Protein AF-A0A4U2DSY3-F1 (afdb_monomer_lite)

Foldseek 3Di:
DVPDQDQDDPVVVSGHLVSVVVVVAQEDEEEPVVCVVCPVVQVVCVVSNYHYHYAHCQVVDLVRNLVRLQSVCVVVVNNVVSNVVSVVSSVVLVVQQVVLVVCVVPDDAAADWDADQPVHPVDGHDTDDCGDVNVVCVSNRHD

Structure (mmCIF, N/CA/C/O backbone):
data_AF-A0A4U2DSY3-F1
#
_entry.id   AF-A0A4U2DSY3-F1
#
loop_
_atom_site.group_PDB
_atom_site.id
_atom_site.type_symbol
_atom_site.label_atom_id
_atom_site.label_alt_id
_atom_site.label_comp_id
_atom_site.label_asym_id
_atom_site.label_entity_id
_atom_site.label_seq_id
_atom_site.pdbx_PDB_ins_code
_atom_site.Cartn_x
_atom_site.Cartn_y
_atom_site.Cartn_z
_atom_site.occupancy
_atom_site.B_iso_or_equiv
_atom_site.auth_seq_id
_atom_site.auth_comp_id
_atom_site.auth_asym_id
_atom_site.auth_atom_id
_atom_site.pdbx_PDB_model_num
ATOM 1 N N . LEU A 1 1 ? 1.970 -12.068 19.324 1.00 62.69 1 LEU A N 1
ATOM 2 C CA . LEU A 1 1 ? 1.021 -12.335 18.218 1.00 62.69 1 LEU A CA 1
ATOM 3 C C . LEU A 1 1 ? -0.132 -13.211 18.692 1.00 62.69 1 LEU A C 1
ATOM 5 O O . LEU A 1 1 ? -1.262 -12.834 18.446 1.00 62.69 1 LEU A O 1
ATOM 9 N N . GLU A 1 2 ? 0.125 -14.289 19.440 1.00 80.94 2 GLU A N 1
ATOM 10 C CA . GLU A 1 2 ? -0.915 -15.200 19.971 1.00 80.94 2 GLU A CA 1
ATOM 11 C C . GLU A 1 2 ? -1.968 -14.543 20.886 1.00 80.94 2 GLU A C 1
ATOM 13 O O . GLU A 1 2 ? -3.029 -15.109 21.114 1.00 80.94 2 GLU A O 1
ATOM 18 N N . THR A 1 3 ? -1.696 -13.341 21.398 1.00 85.81 3 THR A N 1
ATOM 19 C CA . THR A 1 3 ? -2.610 -12.572 22.255 1.00 85.81 3 THR A CA 1
ATOM 20 C C . THR A 1 3 ? -3.488 -11.575 21.493 1.00 85.81 3 THR A C 1
ATOM 22 O O . THR A 1 3 ? -4.321 -10.914 22.108 1.00 85.81 3 THR A O 1
ATOM 25 N N . ILE A 1 4 ? -3.296 -11.422 20.178 1.00 91.06 4 ILE A N 1
ATOM 26 C CA . ILE A 1 4 ? -4.099 -10.517 19.349 1.00 91.06 4 ILE A CA 1
ATOM 27 C C . ILE A 1 4 ? -5.351 -11.266 18.898 1.00 91.06 4 ILE A C 1
ATOM 29 O O . ILE A 1 4 ? -5.264 -12.360 18.345 1.00 91.06 4 ILE A O 1
ATOM 33 N N . ILE A 1 5 ? -6.519 -10.670 19.130 1.00 92.06 5 ILE A N 1
ATOM 34 C CA . ILE A 1 5 ? -7.797 -11.244 18.708 1.00 92.06 5 ILE A CA 1
ATOM 35 C C . ILE A 1 5 ? -7.888 -11.189 17.179 1.00 92.06 5 ILE A C 1
ATOM 37 O O . ILE A 1 5 ? -7.887 -10.114 16.585 1.00 92.06 5 ILE A O 1
ATOM 41 N N . ASP A 1 6 ? -8.004 -12.358 16.552 1.00 93.31 6 ASP A N 1
ATOM 42 C CA . ASP A 1 6 ? -8.227 -12.485 15.111 1.00 93.31 6 ASP A CA 1
ATOM 43 C C . ASP A 1 6 ? -9.717 -12.310 14.775 1.00 93.31 6 ASP A C 1
ATOM 45 O O . ASP A 1 6 ? -10.544 -13.134 15.178 1.00 93.31 6 ASP A O 1
ATOM 49 N N . SER A 1 7 ? -10.062 -11.243 14.051 1.00 93.44 7 SER A N 1
ATOM 50 C CA . SER A 1 7 ? -11.424 -10.966 13.559 1.00 93.44 7 SER A CA 1
ATOM 51 C C . SER A 1 7 ? -11.685 -11.531 12.156 1.00 93.44 7 SER A C 1
ATOM 53 O O . SER A 1 7 ? -12.734 -11.275 11.576 1.00 93.44 7 SER A O 1
ATOM 55 N N . GLY A 1 8 ? -10.768 -12.328 11.607 1.00 94.75 8 GLY A N 1
ATOM 56 C CA . GLY A 1 8 ? -10.888 -12.928 10.285 1.00 94.75 8 GLY A CA 1
ATOM 57 C C . GLY A 1 8 ? -10.555 -11.959 9.150 1.00 94.75 8 GLY A C 1
ATOM 58 O O . GLY A 1 8 ? -9.929 -10.917 9.341 1.00 94.75 8 GLY A O 1
ATOM 59 N N . SER A 1 9 ? -10.948 -12.320 7.926 1.00 94.25 9 SER A N 1
ATOM 60 C CA . SER A 1 9 ? -10.600 -11.561 6.723 1.00 94.25 9 SER A CA 1
ATOM 61 C C . SER A 1 9 ? -11.764 -11.465 5.745 1.00 94.25 9 SER A C 1
ATOM 63 O O . SER A 1 9 ? -12.425 -12.456 5.428 1.00 94.25 9 SER A O 1
ATOM 65 N N . LEU A 1 10 ? -11.978 -10.255 5.217 1.00 94.00 10 LEU A N 1
ATOM 66 C CA . LEU A 1 10 ? -12.949 -9.996 4.150 1.00 94.00 10 LEU A CA 1
ATOM 67 C C . LEU A 1 10 ? -12.593 -10.763 2.872 1.00 94.00 10 LEU A C 1
ATOM 69 O O . LEU A 1 10 ? -13.480 -11.189 2.143 1.00 94.00 10 LEU A O 1
ATOM 73 N N . TYR A 1 11 ? -11.300 -10.988 2.624 1.00 90.38 11 TYR A N 1
ATOM 74 C CA . TYR A 1 11 ? -10.827 -11.692 1.433 1.00 90.38 11 TYR A CA 1
ATOM 75 C C . TYR A 1 11 ? -11.216 -13.176 1.435 1.00 90.38 11 TYR A C 1
ATOM 77 O O . TYR A 1 11 ? -11.547 -13.733 0.393 1.00 90.38 11 TYR A O 1
ATOM 85 N N . THR A 1 12 ? -11.184 -13.822 2.603 1.00 94.00 12 THR A N 1
ATOM 86 C CA . THR A 1 12 ? -11.537 -15.242 2.763 1.00 9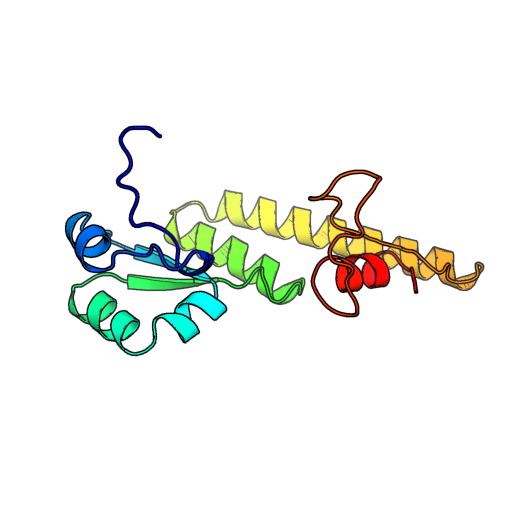4.00 12 THR A CA 1
ATOM 87 C C . THR A 1 12 ? -12.991 -15.451 3.180 1.00 94.00 12 THR A C 1
ATOM 89 O O . THR A 1 12 ? -13.395 -16.589 3.399 1.00 94.00 12 THR A O 1
ATOM 92 N N . GLY A 1 13 ? -13.775 -14.376 3.324 1.00 94.06 13 GLY A N 1
ATOM 93 C CA . GLY A 1 13 ? -15.159 -14.443 3.797 1.00 94.06 13 GLY A CA 1
ATOM 94 C C . GLY A 1 13 ? -15.301 -14.869 5.263 1.00 94.06 13 GLY A C 1
ATOM 95 O O . GLY A 1 13 ? -16.380 -15.280 5.673 1.00 94.06 13 GLY A O 1
ATOM 96 N N . THR A 1 14 ? -14.230 -14.788 6.056 1.00 95.81 14 THR A N 1
ATOM 97 C CA . THR A 1 14 ? -14.215 -15.208 7.470 1.00 95.81 14 THR A CA 1
ATOM 98 C C . THR A 1 14 ? -14.326 -14.036 8.442 1.00 95.81 14 THR A C 1
ATOM 100 O O . THR A 1 14 ? -14.167 -14.227 9.643 1.00 95.81 14 THR A O 1
ATOM 103 N N . PHE A 1 15 ? -14.539 -12.819 7.935 1.00 95.81 15 PHE A N 1
ATOM 104 C CA . PHE A 1 15 ? -14.577 -11.613 8.754 1.00 95.81 15 PHE A CA 1
ATOM 105 C C . PHE A 1 15 ? -15.773 -11.598 9.711 1.00 95.81 15 PHE A C 1
ATOM 107 O O . PHE A 1 15 ? -16.929 -11.604 9.285 1.00 95.81 15 PHE A O 1
ATOM 114 N N . ASP A 1 16 ? -15.468 -11.511 11.000 1.00 95.94 16 ASP A N 1
ATOM 115 C CA . ASP A 1 16 ? -16.411 -11.432 12.102 1.00 95.94 16 ASP A CA 1
ATOM 116 C C . ASP A 1 16 ? -16.428 -10.005 12.664 1.00 95.94 16 ASP A C 1
ATOM 118 O O . ASP A 1 16 ? -15.528 -9.561 13.387 1.00 95.94 16 ASP A O 1
ATOM 122 N N . PHE A 1 17 ? -17.477 -9.272 12.294 1.00 94.69 17 PHE A N 1
ATOM 123 C CA . PHE A 1 17 ? -17.651 -7.877 12.676 1.00 94.69 17 PHE A CA 1
ATOM 124 C C . PHE A 1 17 ? -17.954 -7.712 14.171 1.00 94.69 17 PHE A C 1
ATOM 126 O O . PHE A 1 17 ? -17.443 -6.789 14.799 1.00 94.69 17 PHE A O 1
ATOM 133 N N . GLU A 1 18 ? -18.737 -8.615 14.765 1.00 93.06 18 GLU A N 1
ATOM 134 C CA . GLU A 1 18 ? -19.060 -8.548 16.195 1.00 93.06 18 GLU A CA 1
ATOM 135 C C . GLU A 1 18 ? -17.808 -8.792 17.035 1.00 93.06 18 GLU A C 1
ATOM 137 O O . GLU A 1 18 ? -17.524 -8.051 17.980 1.00 93.06 18 GLU A O 1
ATOM 142 N N . LYS A 1 19 ? -16.993 -9.772 16.635 1.00 94.44 19 LYS A N 1
ATOM 143 C CA . LYS A 1 19 ? -15.708 -10.045 17.277 1.00 94.44 19 LYS A CA 1
ATOM 144 C C . LYS A 1 19 ? -14.745 -8.867 17.178 1.00 94.44 19 LYS A C 1
ATOM 146 O O . LYS A 1 19 ? -14.048 -8.598 18.155 1.00 94.44 19 LYS A O 1
ATOM 151 N N . LEU A 1 20 ? -14.725 -8.138 16.057 1.00 94.06 20 LEU A N 1
ATOM 152 C CA . LEU A 1 20 ? -13.958 -6.893 15.943 1.00 94.06 20 LEU A CA 1
ATOM 153 C C . LEU A 1 20 ? -14.422 -5.860 16.984 1.00 94.06 20 LEU A C 1
ATOM 155 O O . LEU A 1 20 ? -13.588 -5.304 17.701 1.00 94.06 20 LEU A O 1
ATOM 159 N N . LEU A 1 21 ? -15.734 -5.633 17.112 1.00 92.06 21 LEU A N 1
ATOM 160 C CA . LEU A 1 21 ? -16.296 -4.662 18.062 1.00 92.06 21 LEU A CA 1
ATOM 161 C C . LEU A 1 21 ? -15.949 -4.995 19.522 1.00 92.06 21 LEU A C 1
ATOM 163 O O . LEU A 1 21 ? -15.712 -4.086 20.320 1.00 92.06 21 LEU A O 1
ATOM 167 N N . LEU A 1 22 ? -15.837 -6.281 19.874 1.00 91.44 22 LEU A N 1
ATOM 168 C CA . LEU A 1 22 ? -15.410 -6.713 21.212 1.00 91.44 22 LEU A CA 1
ATOM 169 C C . LEU A 1 22 ? -13.979 -6.283 21.561 1.00 91.44 22 LEU A C 1
ATOM 171 O O . LEU A 1 22 ? -13.669 -6.126 22.743 1.00 91.44 22 LEU A O 1
ATOM 175 N N . THR A 1 23 ? -13.120 -6.071 20.560 1.00 92.44 23 THR A N 1
ATOM 176 C CA . THR A 1 23 ? -11.737 -5.617 20.782 1.00 92.44 23 THR A CA 1
ATOM 177 C C . THR A 1 23 ? -11.645 -4.127 21.119 1.00 92.44 23 THR A C 1
ATOM 179 O O . THR A 1 23 ? -10.617 -3.699 21.635 1.00 92.44 23 THR A O 1
ATOM 182 N N . LYS A 1 24 ? -12.725 -3.360 20.883 1.00 91.62 24 LYS A N 1
ATOM 183 C CA . LYS A 1 24 ? -12.840 -1.913 21.149 1.00 91.62 24 LYS A CA 1
ATOM 184 C C . LYS A 1 24 ? -11.634 -1.105 20.637 1.00 91.62 24 LYS A C 1
ATOM 186 O O . LYS A 1 24 ? -10.985 -0.425 21.431 1.00 91.62 24 LYS A O 1
ATOM 191 N N . PRO A 1 25 ? -11.298 -1.195 19.339 1.00 94.94 25 PRO A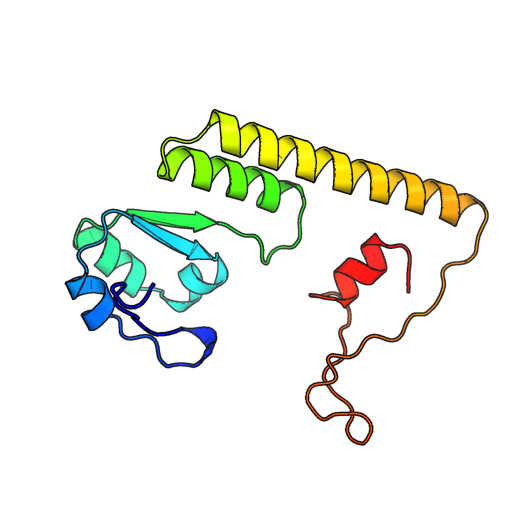 N 1
ATOM 192 C CA . PRO A 1 25 ? -10.159 -0.468 18.801 1.00 94.94 25 PRO A CA 1
ATOM 193 C C . PRO A 1 25 ? -10.460 1.034 18.736 1.00 94.94 25 PRO A C 1
ATOM 195 O O . PRO A 1 25 ? -11.577 1.429 18.420 1.00 94.94 25 PRO A O 1
ATOM 198 N N . ASP A 1 26 ? -9.454 1.881 18.942 1.00 96.62 26 ASP A N 1
ATOM 199 C CA . ASP A 1 26 ? -9.605 3.328 18.718 1.00 96.62 26 ASP A CA 1
ATOM 200 C C . ASP A 1 26 ? -9.658 3.676 17.219 1.00 96.62 26 ASP A C 1
ATOM 202 O O . ASP A 1 26 ? -10.283 4.660 16.808 1.00 96.62 26 ASP A O 1
ATOM 206 N N . VAL A 1 27 ? -8.980 2.872 16.389 1.00 97.75 27 VAL A N 1
ATOM 207 C CA . VAL A 1 27 ? -8.839 3.082 14.944 1.00 97.75 27 VAL A CA 1
ATOM 208 C C . VAL A 1 27 ? -8.949 1.756 14.190 1.00 97.75 27 VAL A C 1
ATOM 210 O O . VAL A 1 27 ? -8.254 0.792 14.506 1.00 97.75 27 VAL A O 1
ATOM 213 N N . ALA A 1 28 ? -9.766 1.734 13.138 1.00 96.75 28 ALA A N 1
ATOM 214 C CA . ALA A 1 28 ? -9.769 0.709 12.105 1.00 96.75 28 ALA A CA 1
ATOM 215 C C . ALA A 1 28 ? -8.982 1.219 10.886 1.00 96.75 28 ALA A C 1
ATOM 217 O O . ALA A 1 28 ? -9.469 2.054 10.124 1.00 96.75 28 ALA A O 1
ATOM 218 N N . LEU A 1 29 ? -7.754 0.724 10.711 1.00 97.62 29 LEU A N 1
ATOM 219 C CA . LEU A 1 29 ? -6.926 1.005 9.536 1.00 97.62 29 LEU A CA 1
ATOM 220 C C . LEU A 1 29 ? -7.229 -0.026 8.444 1.00 97.62 29 LEU A C 1
ATOM 222 O O . LEU A 1 29 ? -6.895 -1.201 8.602 1.00 97.62 29 LEU A O 1
ATOM 226 N N . ILE A 1 30 ? -7.848 0.402 7.346 1.00 97.12 30 ILE A N 1
ATOM 227 C CA . ILE A 1 30 ? -8.335 -0.498 6.292 1.00 97.12 30 ILE A CA 1
ATOM 228 C C . ILE A 1 30 ? -7.902 -0.049 4.895 1.00 97.12 30 ILE A C 1
ATOM 230 O O . ILE A 1 30 ? -7.620 1.124 4.649 1.00 97.12 30 ILE A O 1
ATOM 234 N N . ALA A 1 31 ? -7.844 -0.996 3.961 1.00 97.38 31 ALA A N 1
ATOM 235 C CA . ALA A 1 31 ? -7.596 -0.709 2.555 1.00 97.38 31 ALA A CA 1
ATOM 236 C C . ALA A 1 31 ? -8.834 -0.091 1.878 1.00 97.38 31 ALA A C 1
ATOM 238 O O . ALA A 1 31 ? -9.963 -0.387 2.267 1.00 97.38 31 ALA A O 1
ATOM 239 N N . ALA A 1 32 ? -8.643 0.694 0.814 1.00 97.00 32 ALA A N 1
ATOM 240 C CA . ALA A 1 32 ? -9.743 1.309 0.056 1.00 97.00 32 ALA A CA 1
ATOM 241 C C . ALA A 1 32 ? -10.826 0.304 -0.387 1.00 97.00 32 ALA A C 1
ATOM 243 O O . ALA A 1 32 ? -12.010 0.537 -0.172 1.00 97.00 32 ALA A O 1
ATOM 244 N N . TRP A 1 33 ? -10.432 -0.865 -0.899 1.00 95.56 33 TRP A N 1
ATOM 245 C CA . TRP A 1 33 ? -11.393 -1.906 -1.287 1.00 95.56 33 TRP A CA 1
ATOM 246 C C . TRP A 1 33 ? -12.142 -2.513 -0.089 1.00 95.56 33 TRP A C 1
ATOM 248 O O . TRP A 1 33 ? -13.267 -2.977 -0.237 1.00 95.56 33 TRP A O 1
ATOM 258 N N . GLN A 1 34 ? -11.534 -2.532 1.105 1.00 97.06 34 GLN A N 1
ATOM 259 C CA . GLN A 1 34 ? -12.205 -3.001 2.321 1.00 97.06 34 GLN A CA 1
ATOM 260 C C . GLN A 1 34 ? -13.232 -1.981 2.794 1.00 97.06 34 GLN A C 1
ATOM 262 O O . GLN A 1 34 ? -14.287 -2.381 3.267 1.00 97.06 34 GLN A O 1
ATOM 267 N N . TYR A 1 35 ? -12.937 -0.686 2.651 1.00 97.31 35 TYR A N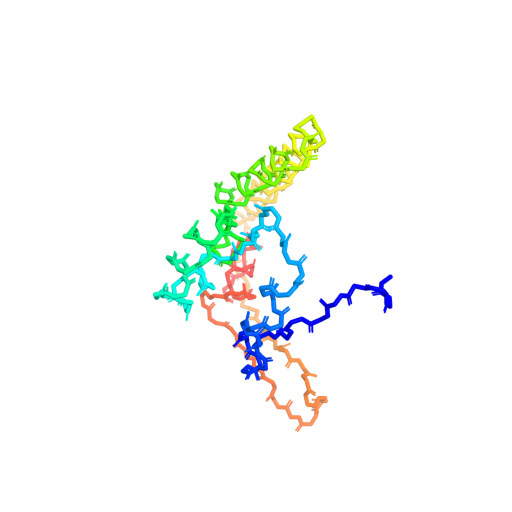 1
ATOM 268 C CA . TYR A 1 35 ? -13.896 0.378 2.933 1.00 97.31 35 TYR A CA 1
ATOM 269 C C . TYR A 1 35 ? -15.150 0.211 2.066 1.00 97.31 35 TYR A C 1
ATOM 271 O O . TYR A 1 35 ? -16.254 0.159 2.597 1.00 97.31 35 TYR A O 1
ATOM 279 N N . GLU A 1 36 ? -14.972 0.010 0.755 1.00 96.19 36 GLU A N 1
ATOM 280 C CA . GLU A 1 36 ? -16.079 -0.275 -0.169 1.00 96.19 36 GLU A CA 1
ATOM 281 C C . GLU A 1 36 ? -16.825 -1.570 0.192 1.00 96.19 36 GLU A C 1
ATOM 283 O O . GLU A 1 36 ? -18.050 -1.598 0.188 1.00 96.19 36 GLU A O 1
ATOM 288 N N . ALA A 1 37 ? -16.106 -2.643 0.538 1.00 96.06 37 ALA A N 1
ATOM 289 C CA . ALA A 1 37 ? -16.714 -3.935 0.866 1.00 96.06 37 ALA A CA 1
ATOM 290 C C . ALA A 1 37 ? -17.452 -3.960 2.218 1.00 96.06 37 ALA A C 1
ATOM 292 O O . ALA A 1 37 ? -18.312 -4.816 2.430 1.00 96.06 37 ALA A O 1
ATOM 293 N N . LEU A 1 38 ? -17.080 -3.086 3.156 1.00 95.81 38 LEU A N 1
ATOM 294 C CA . LEU A 1 38 ? -17.736 -2.969 4.459 1.00 95.81 38 LEU A CA 1
ATOM 295 C C . LEU A 1 38 ? -19.032 -2.160 4.385 1.00 95.81 38 LEU A C 1
ATOM 297 O O . LEU A 1 38 ? -19.932 -2.436 5.179 1.00 95.81 38 LEU A O 1
ATOM 301 N N . ASP A 1 39 ? -19.127 -1.218 3.444 1.00 95.00 39 ASP A N 1
ATOM 302 C CA . ASP A 1 39 ? -20.332 -0.435 3.155 1.00 95.00 39 ASP A CA 1
ATOM 303 C C . ASP A 1 39 ? -20.952 0.166 4.438 1.00 95.00 39 ASP A C 1
ATOM 305 O O . ASP A 1 39 ? -20.250 0.829 5.208 1.00 95.00 39 ASP A O 1
ATOM 309 N N . GLU A 1 40 ? -22.221 -0.122 4.749 1.00 95.62 40 GLU A N 1
ATOM 310 C CA . GLU A 1 40 ? -22.927 0.366 5.946 1.00 95.62 40 GLU A CA 1
ATOM 311 C C . GLU A 1 40 ? -22.206 0.044 7.273 1.00 95.62 40 GLU A C 1
ATOM 313 O O . GLU A 1 40 ? -22.365 0.755 8.270 1.00 95.62 40 GLU A O 1
ATOM 318 N N . LYS A 1 41 ? -21.363 -1.001 7.319 1.00 95.75 41 LYS A N 1
ATOM 319 C CA . LYS A 1 41 ? -20.602 -1.354 8.532 1.00 95.75 41 LYS A CA 1
ATOM 320 C C . LYS A 1 41 ? -19.569 -0.296 8.905 1.00 95.75 41 LYS A C 1
ATOM 322 O O . LYS A 1 41 ? -19.223 -0.201 10.081 1.00 95.75 41 LYS A O 1
ATOM 327 N N . VAL A 1 42 ? -19.090 0.500 7.947 1.00 97.44 42 VAL A N 1
ATOM 328 C CA . VAL A 1 42 ? -18.213 1.648 8.225 1.00 97.44 42 VAL A CA 1
ATOM 329 C C . VAL A 1 42 ? -18.927 2.637 9.145 1.00 97.44 42 VAL A C 1
ATOM 331 O O . VAL A 1 42 ? -18.369 3.029 10.168 1.00 97.44 42 VAL A O 1
ATOM 334 N N . GLU A 1 43 ? -20.185 2.969 8.849 1.00 96.44 43 GLU A N 1
ATOM 335 C CA . GLU A 1 43 ? -20.969 3.898 9.667 1.00 96.44 43 GLU A CA 1
ATOM 336 C C . GLU A 1 43 ? -21.194 3.340 11.084 1.00 96.44 43 GLU A C 1
ATOM 338 O O . GLU A 1 43 ? -21.166 4.080 12.069 1.00 96.44 43 GLU A O 1
ATOM 343 N N . ILE A 1 44 ? -21.371 2.021 11.215 1.00 96.00 44 ILE A N 1
ATOM 344 C CA . ILE A 1 44 ? -21.504 1.363 12.523 1.00 96.00 44 ILE A CA 1
ATOM 345 C C . ILE A 1 44 ? -20.204 1.470 13.335 1.00 96.00 44 ILE A C 1
ATOM 347 O O . ILE A 1 44 ? -20.269 1.734 14.540 1.00 96.00 44 ILE A O 1
ATOM 351 N N . LEU A 1 45 ? -19.034 1.297 12.704 1.00 96.56 45 LEU A N 1
ATOM 352 C CA . LEU A 1 45 ? -17.734 1.490 13.363 1.00 96.56 45 LEU A CA 1
ATOM 353 C C . LEU A 1 45 ? -17.616 2.920 13.900 1.00 96.56 45 LEU A C 1
ATOM 355 O O . LEU A 1 45 ? -17.356 3.114 15.089 1.00 96.56 45 LEU A O 1
ATOM 359 N N . GLU A 1 46 ? -17.895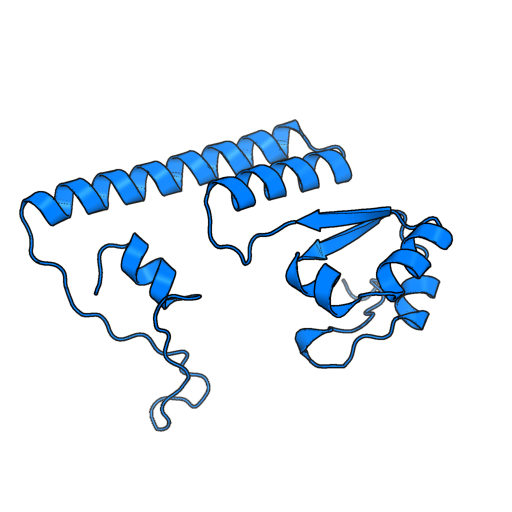 3.909 13.053 1.00 96.50 46 GLU A N 1
ATOM 360 C CA . GLU A 1 46 ? -17.793 5.326 13.408 1.00 96.50 46 GLU A CA 1
ATOM 361 C C . GLU A 1 46 ? -18.769 5.718 14.526 1.00 96.50 46 GLU A C 1
ATOM 363 O O . GLU A 1 46 ? -18.370 6.359 15.501 1.00 96.50 46 GLU A O 1
ATOM 368 N N . LYS A 1 47 ? -20.029 5.262 14.462 1.00 95.81 47 LYS A N 1
ATOM 369 C CA . LYS A 1 47 ? -21.032 5.474 15.526 1.00 95.81 47 LYS A CA 1
ATOM 370 C C . LYS A 1 47 ? -20.664 4.795 16.844 1.00 95.81 47 LYS A C 1
ATOM 372 O O . LYS A 1 47 ? -21.096 5.249 17.901 1.00 95.81 47 LYS A O 1
ATOM 377 N N . SER A 1 48 ? -19.859 3.736 16.792 1.00 93.88 48 SER A N 1
ATOM 378 C CA . SER A 1 48 ? -19.336 3.038 17.972 1.00 93.88 48 SER A CA 1
ATOM 379 C C . SER A 1 48 ? -18.082 3.707 18.552 1.00 93.88 48 SER A C 1
ATOM 381 O O . SER A 1 48 ? -17.504 3.196 19.509 1.00 93.88 48 SER A O 1
ATOM 383 N N . GLY A 1 49 ? -17.659 4.847 17.993 1.00 95.25 49 GLY A N 1
ATOM 384 C CA . GLY A 1 49 ? -16.486 5.600 18.434 1.00 95.25 49 GLY A CA 1
ATOM 385 C C . GLY A 1 49 ? -15.167 5.134 17.815 1.00 95.25 49 GLY A C 1
ATOM 386 O O . GLY A 1 49 ? -14.118 5.659 18.182 1.00 95.25 49 GLY A O 1
ATOM 387 N N . ILE A 1 50 ? -15.202 4.185 16.874 1.00 97.62 50 ILE A N 1
ATOM 388 C CA . ILE A 1 50 ? -14.018 3.661 16.187 1.00 97.62 50 ILE A CA 1
ATOM 389 C C . ILE A 1 50 ? -13.741 4.540 14.970 1.00 97.62 50 ILE A C 1
ATOM 391 O O . ILE A 1 50 ? -14.564 4.632 14.060 1.00 97.62 50 ILE A O 1
ATOM 395 N N . LYS A 1 51 ? -12.567 5.170 14.905 1.00 97.75 51 LYS A N 1
ATOM 396 C CA . LYS A 1 51 ? -12.195 5.984 13.739 1.00 97.75 51 LYS A CA 1
ATOM 397 C C . LYS A 1 51 ? -11.815 5.079 12.575 1.00 97.75 51 LYS A C 1
ATOM 399 O O . LYS A 1 51 ? -10.940 4.231 12.725 1.00 97.75 51 LYS A O 1
ATOM 404 N N . VAL A 1 52 ? -12.403 5.281 11.404 1.00 98.06 52 VAL A N 1
ATOM 405 C CA . VAL A 1 52 ? -12.008 4.545 10.198 1.00 98.06 52 VAL A CA 1
ATOM 406 C C . VAL A 1 52 ? -10.968 5.358 9.432 1.00 98.06 52 VAL A C 1
ATOM 408 O O . VAL A 1 52 ? -11.199 6.512 9.081 1.00 98.06 52 VAL A O 1
ATOM 411 N N . VAL A 1 53 ? -9.800 4.765 9.183 1.00 98.50 53 VAL A N 1
ATOM 412 C CA . VAL A 1 53 ? -8.721 5.381 8.403 1.00 98.50 53 VAL A CA 1
ATOM 413 C C . VAL A 1 53 ? -8.434 4.513 7.190 1.00 98.50 53 VAL A C 1
ATOM 415 O O . VAL A 1 53 ? -8.118 3.330 7.316 1.00 98.50 53 VAL A O 1
ATOM 418 N N . VAL A 1 54 ? -8.527 5.119 6.009 1.00 98.25 54 VAL A N 1
ATOM 419 C CA . VAL A 1 54 ? -8.357 4.421 4.736 1.00 98.25 54 VAL A CA 1
ATOM 420 C C . VAL A 1 54 ? -6.976 4.691 4.154 1.00 98.25 54 VAL A C 1
ATOM 422 O O . VAL A 1 54 ? -6.549 5.838 4.026 1.00 98.25 54 VAL A O 1
ATOM 425 N N . VAL A 1 55 ? -6.301 3.618 3.754 1.00 98.50 55 VAL A N 1
ATOM 426 C CA . VAL A 1 55 ? -5.036 3.640 3.011 1.00 98.50 55 VAL A CA 1
ATOM 427 C C . VAL A 1 55 ? -5.165 2.825 1.728 1.00 98.50 55 VAL A C 1
ATOM 429 O O . VAL A 1 55 ? -6.040 1.971 1.608 1.00 98.50 55 VAL A O 1
ATOM 432 N N . ASP A 1 56 ? -4.315 3.076 0.736 1.00 97.44 56 ASP A N 1
ATOM 433 C CA . ASP A 1 56 ? -4.466 2.449 -0.577 1.00 97.44 56 ASP A CA 1
ATOM 434 C C . ASP A 1 56 ? -3.130 2.072 -1.220 1.00 97.44 56 ASP A C 1
ATOM 436 O O . ASP A 1 56 ? -2.590 2.744 -2.103 1.00 97.44 56 ASP A O 1
ATOM 440 N N . PHE A 1 57 ? -2.601 0.932 -0.779 1.00 95.69 57 PHE A N 1
ATOM 441 C CA . PHE A 1 57 ? -1.473 0.290 -1.445 1.00 95.69 57 PHE A CA 1
ATOM 442 C C . PHE A 1 57 ? -1.910 -0.551 -2.659 1.00 95.69 57 PHE A C 1
ATOM 444 O O . PHE A 1 57 ? -1.091 -0.847 -3.535 1.00 95.69 57 PHE A O 1
ATOM 451 N N . ASN A 1 58 ? -3.194 -0.904 -2.762 1.00 93.00 58 ASN A N 1
ATOM 452 C CA . ASN A 1 58 ? -3.724 -1.710 -3.861 1.00 93.00 58 ASN A CA 1
ATOM 453 C C . ASN A 1 58 ? -3.836 -0.924 -5.174 1.00 93.00 58 ASN A C 1
ATOM 455 O O . ASN A 1 58 ? -3.712 -1.533 -6.234 1.00 93.00 58 ASN A O 1
ATOM 459 N N . ALA A 1 59 ? -3.945 0.407 -5.123 1.00 92.81 59 ALA A N 1
ATOM 460 C CA . ALA A 1 59 ? -3.857 1.268 -6.303 1.00 92.81 59 ALA A CA 1
ATOM 461 C C . ALA A 1 59 ? -2.528 1.137 -7.069 1.00 92.81 59 ALA A C 1
ATOM 463 O O . ALA A 1 59 ? -2.461 1.494 -8.243 1.00 92.81 59 ALA A O 1
ATOM 464 N N . GLN A 1 60 ? -1.460 0.652 -6.419 1.00 91.75 60 GLN A N 1
ATOM 465 C CA . GLN A 1 60 ? -0.116 0.528 -7.005 1.00 91.75 60 GLN A CA 1
ATOM 466 C C . GLN A 1 60 ? 0.405 1.833 -7.642 1.00 91.75 60 GLN A C 1
ATOM 468 O O . GLN A 1 60 ? 1.163 1.806 -8.615 1.00 91.75 60 GLN A O 1
ATOM 473 N N . THR A 1 61 ? 0.023 2.989 -7.090 1.00 93.38 61 THR A N 1
ATOM 474 C CA . THR A 1 61 ? 0.553 4.292 -7.502 1.00 93.38 61 THR A CA 1
ATOM 475 C C . THR A 1 61 ? 1.493 4.847 -6.441 1.00 93.38 61 THR A C 1
ATOM 477 O O . THR A 1 61 ? 1.267 4.709 -5.240 1.00 93.38 61 THR A O 1
ATOM 480 N N . LEU A 1 62 ? 2.556 5.513 -6.901 1.00 95.69 62 LEU A N 1
ATOM 481 C CA . LEU A 1 62 ? 3.539 6.139 -6.019 1.00 95.69 62 LEU A CA 1
ATOM 482 C C . LEU A 1 62 ? 2.879 7.156 -5.074 1.00 95.69 62 LEU A C 1
ATOM 484 O O . LEU A 1 62 ? 3.157 7.156 -3.881 1.00 95.69 62 LEU A O 1
ATOM 488 N N . GLU A 1 63 ? 1.977 7.979 -5.606 1.00 97.38 63 GLU A N 1
ATOM 489 C CA . GLU A 1 63 ? 1.251 8.997 -4.845 1.00 97.38 63 GLU A CA 1
ATOM 490 C C . GLU A 1 63 ? 0.449 8.386 -3.689 1.00 97.38 63 GLU A C 1
ATOM 492 O O . GLU A 1 63 ? 0.612 8.799 -2.540 1.00 97.38 63 GLU A O 1
ATOM 497 N N . LYS A 1 64 ? -0.371 7.362 -3.967 1.00 97.75 64 LYS A N 1
ATOM 498 C CA . LYS A 1 64 ? -1.202 6.721 -2.940 1.00 97.75 64 LYS A CA 1
ATOM 499 C C . LYS A 1 64 ? -0.365 5.963 -1.919 1.00 97.75 64 LYS A C 1
ATOM 501 O O . LYS A 1 64 ? -0.692 6.018 -0.738 1.00 97.75 64 LYS A O 1
ATOM 506 N N . HIS A 1 65 ? 0.727 5.316 -2.330 1.00 97.69 65 HIS A N 1
ATOM 507 C CA . HIS A 1 65 ? 1.637 4.616 -1.413 1.00 97.69 65 HIS A CA 1
ATOM 508 C C . HIS A 1 65 ? 2.306 5.582 -0.433 1.00 97.69 65 HIS A C 1
ATOM 510 O O . HIS A 1 65 ? 2.288 5.348 0.773 1.00 97.69 65 HIS A O 1
ATOM 516 N N . VAL A 1 66 ? 2.845 6.690 -0.943 1.00 98.56 66 VAL A N 1
ATOM 517 C CA . VAL A 1 66 ? 3.507 7.725 -0.139 1.00 98.56 66 VAL A CA 1
ATOM 518 C C . VAL A 1 66 ? 2.520 8.395 0.819 1.00 98.56 66 VAL A C 1
ATOM 520 O O . VAL A 1 66 ? 2.812 8.526 2.008 1.00 98.56 66 VAL A O 1
ATOM 523 N N . ALA A 1 67 ? 1.330 8.768 0.336 1.00 98.56 67 ALA A N 1
ATOM 524 C CA . ALA A 1 67 ? 0.284 9.333 1.186 1.00 98.56 67 ALA A CA 1
ATOM 525 C C . ALA A 1 67 ? -0.159 8.341 2.275 1.00 98.56 67 ALA A C 1
ATOM 527 O O . ALA A 1 67 ? -0.245 8.706 3.444 1.00 98.56 67 ALA A O 1
ATOM 528 N N . SER A 1 68 ? -0.362 7.072 1.911 1.00 98.69 68 SER A N 1
ATOM 529 C CA . SER A 1 68 ? -0.764 6.010 2.840 1.00 98.69 68 SER A CA 1
ATOM 530 C C . SER A 1 68 ? 0.268 5.772 3.939 1.00 98.69 68 SER A C 1
ATOM 532 O O . SER A 1 68 ? -0.097 5.673 5.106 1.00 98.69 68 SER A O 1
ATOM 534 N N . ALA A 1 69 ? 1.560 5.725 3.595 1.00 98.50 69 ALA A N 1
ATOM 535 C CA . ALA A 1 69 ? 2.632 5.565 4.576 1.00 98.50 69 ALA A CA 1
ATOM 536 C C . ALA A 1 69 ? 2.643 6.715 5.597 1.00 98.50 69 ALA A C 1
ATOM 538 O O . ALA A 1 69 ? 2.725 6.471 6.801 1.00 98.50 69 ALA A O 1
ATOM 539 N N . ARG A 1 70 ? 2.486 7.959 5.128 1.00 98.69 70 ARG A N 1
ATOM 540 C CA . ARG A 1 70 ? 2.410 9.149 5.990 1.00 98.69 70 ARG A CA 1
ATOM 541 C C . ARG A 1 70 ? 1.178 9.141 6.896 1.00 98.69 70 ARG A C 1
ATOM 543 O O . ARG A 1 70 ? 1.309 9.429 8.081 1.00 98.69 70 ARG A O 1
ATOM 550 N N . ILE A 1 71 ? 0.012 8.755 6.370 1.00 98.62 71 ILE A N 1
ATOM 551 C CA . ILE A 1 71 ? -1.229 8.607 7.152 1.00 98.62 71 ILE A CA 1
ATOM 552 C C . ILE A 1 71 ? -1.038 7.587 8.279 1.00 98.62 71 ILE A C 1
ATOM 554 O O . ILE A 1 71 ? -1.393 7.867 9.421 1.00 98.62 71 ILE A O 1
ATOM 558 N N . ILE A 1 72 ? -0.421 6.434 7.996 1.00 98.56 72 ILE A N 1
ATOM 559 C CA . ILE A 1 72 ? -0.106 5.440 9.036 1.00 98.56 72 ILE A CA 1
ATOM 560 C C . ILE A 1 72 ? 0.822 6.048 10.092 1.00 98.56 72 ILE A C 1
ATOM 562 O O . ILE A 1 72 ? 0.596 5.848 11.281 1.00 98.56 72 ILE A O 1
ATOM 566 N N . GLY A 1 73 ? 1.821 6.830 9.677 1.00 98.62 73 GLY A N 1
ATOM 567 C CA . GLY A 1 73 ? 2.683 7.583 10.589 1.00 98.62 73 GLY A CA 1
ATOM 568 C C . GLY A 1 73 ? 1.907 8.463 11.561 1.00 98.62 73 GLY A C 1
ATOM 569 O O . GLY A 1 73 ? 2.137 8.377 12.761 1.00 98.62 73 GLY A O 1
ATOM 570 N N . GLN A 1 74 ? 0.956 9.247 11.055 1.00 98.44 74 GLN A N 1
ATOM 571 C CA . GLN A 1 74 ? 0.111 10.118 11.878 1.00 98.44 74 GLN A CA 1
ATOM 572 C C . GLN A 1 74 ? -0.777 9.326 12.843 1.00 98.44 74 GLN A C 1
ATOM 574 O O . GLN A 1 74 ? -0.892 9.684 14.011 1.00 98.44 74 GLN A O 1
ATOM 579 N N . VAL A 1 75 ? -1.377 8.221 12.387 1.00 98.06 75 VAL A N 1
ATOM 580 C CA . VAL A 1 75 ? -2.198 7.351 13.250 1.00 98.06 75 VAL A CA 1
ATOM 581 C C . VAL A 1 75 ? -1.367 6.746 14.383 1.00 98.06 75 VAL A C 1
ATOM 583 O O . VAL A 1 75 ? -1.857 6.606 15.500 1.00 98.06 75 VAL A O 1
ATOM 586 N N . MET A 1 76 ? -0.115 6.391 14.099 1.00 97.19 76 MET A N 1
ATOM 587 C CA . MET A 1 76 ? 0.774 5.713 15.044 1.00 97.19 76 MET A CA 1
ATOM 588 C C . MET A 1 76 ? 1.623 6.678 15.892 1.00 97.19 76 MET A C 1
ATOM 590 O O . MET A 1 76 ? 2.384 6.205 16.734 1.00 97.19 76 MET A O 1
ATOM 594 N N . GLY A 1 77 ? 1.536 7.998 15.671 1.00 98.06 77 GLY A N 1
ATOM 595 C CA . GLY A 1 77 ? 2.405 8.998 16.316 1.00 98.06 77 GLY A CA 1
ATOM 596 C C . GLY A 1 77 ? 3.891 8.823 15.971 1.00 98.06 77 GLY A C 1
ATOM 597 O O . GLY A 1 77 ? 4.760 8.966 16.829 1.00 98.06 77 GLY A O 1
ATOM 598 N N . ALA A 1 78 ? 4.175 8.403 14.736 1.00 98.50 78 ALA A N 1
ATOM 599 C CA . ALA A 1 78 ? 5.502 8.059 14.231 1.00 98.50 78 ALA A CA 1
ATOM 600 C C . ALA A 1 78 ? 5.801 8.767 12.896 1.00 98.50 78 ALA A C 1
ATOM 602 O O . ALA A 1 78 ? 6.298 8.157 11.946 1.00 98.50 78 ALA A O 1
ATOM 603 N N . GLU A 1 79 ? 5.473 10.053 12.809 1.00 98.69 79 GLU A N 1
ATOM 604 C CA . GLU A 1 79 ? 5.515 10.858 11.587 1.00 98.69 79 GLU A CA 1
ATOM 605 C C . GLU A 1 79 ? 6.916 10.939 10.979 1.00 98.69 79 GLU A C 1
ATOM 607 O O . GLU A 1 79 ? 7.059 10.759 9.774 1.00 98.69 79 GLU A O 1
ATOM 612 N N . GLU A 1 80 ? 7.958 11.138 11.794 1.00 98.75 80 GLU A N 1
ATOM 613 C CA . GLU A 1 80 ? 9.345 11.205 11.310 1.00 98.75 80 GLU A CA 1
ATOM 614 C C . GLU A 1 80 ? 9.755 9.895 10.625 1.00 98.75 80 GLU A C 1
ATOM 616 O O . GLU A 1 80 ? 10.248 9.890 9.496 1.00 98.75 80 GLU A O 1
ATOM 621 N N . ARG A 1 81 ? 9.462 8.760 11.273 1.00 98.69 81 ARG A N 1
ATOM 622 C CA . ARG A 1 81 ? 9.749 7.434 10.719 1.00 98.69 81 ARG A CA 1
ATOM 623 C C . ARG A 1 81 ? 8.951 7.178 9.442 1.00 98.69 81 ARG A C 1
ATOM 625 O O . ARG A 1 81 ? 9.485 6.606 8.492 1.00 98.69 81 ARG A O 1
ATOM 632 N N . ALA A 1 82 ? 7.683 7.576 9.415 1.00 98.75 82 ALA A N 1
ATOM 633 C CA . ALA A 1 82 ? 6.849 7.438 8.230 1.00 98.75 82 ALA A CA 1
ATOM 634 C C . ALA A 1 82 ? 7.352 8.301 7.067 1.00 98.75 82 ALA A C 1
ATOM 636 O O . ALA A 1 82 ? 7.344 7.836 5.929 1.00 98.75 82 ALA A O 1
ATOM 637 N N . GLU A 1 83 ? 7.848 9.509 7.343 1.00 98.75 83 GLU A N 1
ATOM 638 C CA . GLU A 1 83 ? 8.438 10.383 6.331 1.00 98.75 83 GLU A CA 1
ATOM 639 C C . GLU A 1 83 ? 9.723 9.792 5.747 1.00 98.75 83 GLU A C 1
ATOM 641 O O . GLU A 1 83 ? 9.904 9.813 4.527 1.00 98.75 83 GLU A O 1
ATOM 646 N N . THR A 1 84 ? 10.581 9.199 6.588 1.00 98.75 84 THR A N 1
ATOM 647 C CA . THR A 1 84 ? 11.762 8.460 6.118 1.00 98.75 84 THR A CA 1
ATOM 648 C C . THR A 1 84 ? 11.353 7.334 5.169 1.00 98.75 84 THR A C 1
ATOM 650 O O . THR A 1 84 ? 11.821 7.294 4.033 1.00 98.75 84 THR A O 1
ATOM 653 N N . ILE A 1 85 ? 10.416 6.472 5.583 1.00 98.62 85 ILE A N 1
ATOM 654 C CA . ILE A 1 85 ? 9.944 5.341 4.766 1.00 98.62 85 ILE A CA 1
ATOM 655 C C . ILE A 1 85 ? 9.342 5.829 3.441 1.00 98.62 85 ILE A C 1
ATOM 657 O O . ILE A 1 85 ? 9.645 5.283 2.379 1.00 98.62 85 ILE A O 1
ATOM 661 N N . ALA A 1 86 ? 8.498 6.861 3.486 1.00 98.62 86 ALA A N 1
ATOM 662 C CA . A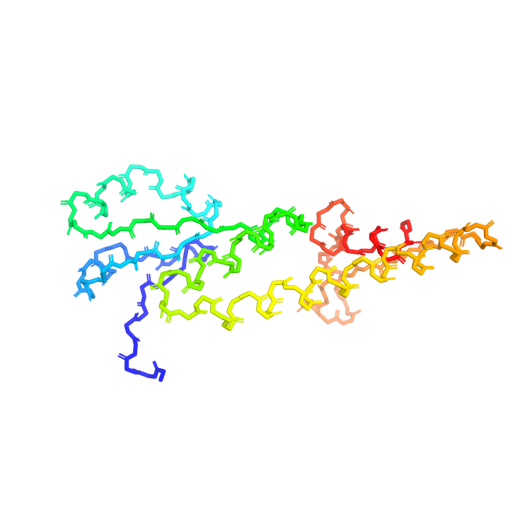LA A 1 86 ? 7.846 7.412 2.305 1.00 98.62 86 ALA A CA 1
ATOM 663 C C . ALA A 1 86 ? 8.862 8.001 1.311 1.00 98.62 86 ALA A C 1
ATOM 665 O O . ALA A 1 86 ? 8.775 7.740 0.109 1.00 98.62 86 ALA A O 1
ATOM 666 N N . THR A 1 87 ? 9.853 8.740 1.813 1.00 98.69 87 THR A N 1
ATOM 667 C CA . THR A 1 87 ? 10.912 9.359 1.004 1.00 98.69 87 THR A CA 1
ATOM 668 C C . THR A 1 87 ? 11.840 8.318 0.381 1.00 98.69 87 THR A C 1
ATOM 670 O O . THR A 1 87 ? 12.187 8.417 -0.801 1.00 98.69 87 THR A O 1
ATOM 673 N N . GLU A 1 88 ? 12.234 7.298 1.146 1.00 98.62 88 GLU A N 1
ATOM 674 C CA . GLU A 1 88 ? 13.061 6.194 0.651 1.00 98.62 88 GLU A CA 1
ATOM 675 C C . GLU A 1 88 ? 12.333 5.406 -0.443 1.00 98.62 88 GLU A C 1
ATOM 677 O O . GLU A 1 88 ? 12.899 5.161 -1.513 1.00 98.62 88 GLU A O 1
ATOM 682 N N . TYR A 1 89 ? 11.056 5.080 -0.219 1.00 98.25 89 TYR A N 1
ATOM 683 C CA . TYR A 1 89 ? 10.214 4.415 -1.209 1.00 98.25 89 TYR A CA 1
ATOM 684 C C . TYR A 1 89 ? 10.086 5.247 -2.491 1.00 98.25 89 TYR A C 1
ATOM 686 O O . TYR A 1 89 ? 10.319 4.746 -3.596 1.00 98.25 89 TYR A O 1
ATOM 694 N N . GLU A 1 90 ? 9.770 6.537 -2.360 1.00 98.50 90 GLU A N 1
ATOM 695 C CA . GLU A 1 90 ? 9.648 7.443 -3.497 1.00 98.50 90 GLU A CA 1
ATOM 696 C C . GLU A 1 90 ? 10.943 7.530 -4.307 1.00 98.50 90 GLU A C 1
ATOM 698 O O . GLU A 1 90 ? 10.923 7.442 -5.542 1.00 98.50 90 GLU A O 1
ATOM 703 N N . SER A 1 91 ? 12.074 7.648 -3.616 1.00 98.50 91 SER A N 1
ATOM 704 C CA . SER A 1 91 ? 13.397 7.710 -4.233 1.00 98.50 91 SER A CA 1
ATOM 705 C C . SER A 1 91 ? 13.726 6.423 -4.988 1.00 98.50 91 SER A C 1
ATOM 707 O O . SER A 1 91 ? 14.178 6.479 -6.135 1.00 98.50 91 SER A O 1
ATOM 709 N N . ALA A 1 92 ? 13.441 5.259 -4.397 1.00 97.75 92 ALA A N 1
ATOM 710 C CA . ALA A 1 92 ? 13.667 3.963 -5.028 1.00 97.75 92 ALA A CA 1
ATOM 711 C C . ALA A 1 92 ? 12.825 3.789 -6.303 1.00 97.75 92 ALA A C 1
ATOM 713 O O . ALA A 1 92 ? 13.354 3.416 -7.354 1.00 97.75 92 ALA A O 1
ATOM 714 N N . ILE A 1 93 ? 11.532 4.126 -6.252 1.00 96.44 93 ILE A N 1
ATOM 715 C CA . ILE A 1 93 ? 10.639 4.029 -7.415 1.00 96.44 93 ILE A CA 1
ATOM 716 C C . ILE A 1 93 ? 11.072 4.988 -8.530 1.00 96.44 93 ILE A C 1
ATOM 718 O O . ILE A 1 93 ? 11.122 4.589 -9.698 1.00 96.44 93 ILE A O 1
ATOM 722 N N . LYS A 1 94 ? 11.424 6.238 -8.201 1.00 97.12 94 LYS A N 1
ATOM 723 C CA . LYS A 1 94 ? 11.934 7.209 -9.186 1.00 97.12 94 LYS A CA 1
ATOM 724 C C . LYS A 1 94 ? 13.224 6.717 -9.842 1.00 97.12 94 LYS A C 1
ATOM 726 O O . LYS A 1 94 ? 13.344 6.791 -11.066 1.00 97.12 94 LYS A O 1
ATOM 731 N N . LEU A 1 95 ? 14.148 6.160 -9.058 1.00 97.62 95 LEU A N 1
ATOM 732 C CA . LEU A 1 95 ? 15.405 5.610 -9.561 1.00 97.62 95 LEU A CA 1
ATOM 733 C C . LEU A 1 95 ? 15.175 4.455 -10.544 1.00 97.62 95 LEU A C 1
ATOM 735 O O . LEU A 1 95 ? 15.785 4.431 -11.615 1.00 97.62 95 LEU A O 1
ATOM 739 N N . VAL A 1 96 ? 14.287 3.512 -10.211 1.00 96.19 96 VAL A N 1
ATOM 740 C CA . VAL A 1 96 ? 13.932 2.399 -11.107 1.00 96.19 96 VAL A CA 1
ATOM 741 C C . VAL A 1 96 ? 13.338 2.935 -12.407 1.00 96.19 96 VAL A C 1
ATOM 743 O O . VAL A 1 96 ? 13.847 2.610 -13.479 1.00 96.19 96 VAL A O 1
ATOM 746 N N . LYS A 1 97 ? 12.339 3.823 -12.333 1.00 95.62 97 LYS A N 1
ATOM 747 C CA . LYS A 1 97 ? 11.704 4.421 -13.520 1.00 95.62 97 LYS A CA 1
ATOM 748 C C . LYS A 1 97 ? 12.712 5.142 -14.415 1.00 95.62 97 LYS A C 1
ATOM 750 O O . LYS A 1 97 ? 12.677 4.982 -15.634 1.00 95.62 97 LYS A O 1
ATOM 755 N N . GLN A 1 98 ? 13.643 5.894 -13.826 1.00 97.81 98 GLN A N 1
ATOM 756 C CA . GLN A 1 98 ? 14.704 6.574 -14.568 1.00 97.81 98 GLN A CA 1
ATOM 757 C C . GLN A 1 98 ? 15.624 5.578 -15.289 1.00 97.81 98 GLN A C 1
ATOM 759 O O . GLN A 1 98 ? 15.932 5.765 -16.468 1.00 97.81 98 GLN A O 1
ATOM 764 N N . ARG A 1 99 ? 16.063 4.516 -14.601 1.00 97.31 99 ARG A N 1
ATOM 765 C CA . ARG A 1 99 ? 16.946 3.489 -15.179 1.00 97.31 99 ARG A CA 1
ATOM 766 C C . ARG A 1 99 ? 16.260 2.705 -16.293 1.00 97.31 99 ARG A C 1
ATOM 768 O O . ARG A 1 99 ? 16.877 2.495 -17.333 1.00 97.31 99 ARG A O 1
ATOM 775 N N . VAL A 1 100 ? 14.998 2.324 -16.098 1.00 96.75 100 VAL A N 1
ATOM 776 C CA . VAL A 1 100 ? 14.183 1.638 -17.112 1.00 96.75 100 VAL A CA 1
ATOM 777 C C . VAL A 1 100 ? 14.017 2.523 -18.344 1.00 96.75 100 VAL A C 1
ATOM 779 O O . VAL A 1 100 ? 14.335 2.082 -19.445 1.00 96.75 100 VAL A O 1
ATOM 782 N N . LYS A 1 101 ? 13.629 3.795 -18.170 1.00 96.62 101 LYS A N 1
ATOM 783 C CA . LYS A 1 101 ? 13.510 4.751 -19.281 1.00 96.62 101 LYS A CA 1
ATOM 784 C C . LYS A 1 101 ? 14.810 4.840 -20.087 1.00 96.62 101 LYS A C 1
ATOM 786 O O . LYS A 1 101 ? 14.789 4.633 -21.294 1.00 96.62 101 LYS A O 1
ATOM 791 N N . LYS A 1 102 ? 15.943 5.062 -19.412 1.00 97.38 102 LYS A N 1
ATOM 792 C CA . LYS A 1 102 ? 17.268 5.141 -20.052 1.00 97.38 102 LYS A CA 1
ATOM 793 C C . LYS A 1 102 ? 17.657 3.843 -20.772 1.00 97.38 102 LYS A C 1
ATOM 795 O O . LYS A 1 102 ? 18.298 3.874 -21.818 1.00 97.38 102 LYS A O 1
ATOM 800 N N . HIS A 1 103 ? 17.304 2.687 -20.211 1.00 95.25 103 HIS A N 1
ATOM 801 C CA . HIS A 1 103 ? 17.567 1.396 -20.845 1.00 95.25 103 HIS A CA 1
ATOM 802 C C . HIS A 1 103 ? 16.783 1.244 -22.156 1.00 95.25 103 HIS A C 1
ATOM 804 O O . HIS A 1 103 ? 17.356 0.855 -23.176 1.00 95.25 103 HIS A O 1
ATOM 810 N N . LEU A 1 104 ? 15.496 1.593 -22.133 1.00 96.19 104 LEU A N 1
ATOM 811 C CA . LEU A 1 104 ? 14.583 1.448 -23.267 1.00 96.19 104 LEU A CA 1
ATOM 812 C C . LEU A 1 104 ? 14.836 2.453 -24.402 1.00 96.19 104 LEU A C 1
ATOM 814 O O . LEU A 1 104 ? 14.412 2.202 -25.523 1.00 96.19 104 LEU A O 1
ATOM 818 N N . GLU A 1 105 ? 15.593 3.530 -24.169 1.00 96.50 105 GLU A N 1
ATOM 819 C CA . GLU A 1 105 ? 16.069 4.423 -25.243 1.00 96.50 105 GLU A CA 1
ATOM 820 C C . GLU A 1 105 ? 16.920 3.683 -26.290 1.00 96.50 105 GLU A C 1
ATOM 822 O O . GLU A 1 105 ? 16.949 4.076 -27.452 1.00 96.50 105 GLU A O 1
ATOM 827 N N . ASN A 1 106 ? 17.611 2.605 -25.894 1.00 96.06 106 ASN A N 1
ATOM 828 C CA . ASN A 1 106 ? 18.587 1.913 -26.745 1.00 96.06 106 ASN A CA 1
ATOM 829 C C . ASN A 1 106 ? 18.359 0.397 -26.849 1.00 96.06 106 ASN A C 1
ATOM 831 O O . ASN A 1 106 ? 19.161 -0.314 -27.464 1.00 96.06 106 ASN A O 1
ATOM 835 N N . LYS A 1 107 ? 17.321 -0.137 -26.202 1.00 95.00 107 LYS A N 1
ATOM 836 C CA . LYS A 1 107 ? 17.053 -1.577 -26.114 1.00 95.00 107 LYS A CA 1
ATOM 837 C C . LYS A 1 107 ? 15.577 -1.849 -26.359 1.00 95.00 107 LYS A C 1
ATOM 839 O O . LYS A 1 107 ? 14.718 -1.079 -25.952 1.00 95.00 107 LYS A O 1
ATOM 844 N N . LYS A 1 108 ? 15.293 -2.973 -27.020 1.00 93.62 108 LYS A N 1
ATOM 845 C CA . LYS A 1 108 ? 13.920 -3.431 -27.243 1.00 93.62 108 LYS A CA 1
ATOM 846 C C . LYS A 1 108 ? 13.301 -3.909 -25.931 1.00 93.62 108 LYS A C 1
ATOM 848 O O . LYS A 1 108 ? 13.977 -4.569 -25.139 1.00 93.62 108 LYS A O 1
ATOM 853 N N . VAL A 1 109 ? 12.015 -3.611 -25.763 1.00 95.31 109 VAL A N 1
ATOM 854 C CA . VAL A 1 109 ? 11.167 -4.183 -24.711 1.00 95.31 109 VAL A CA 1
ATOM 855 C C . VAL A 1 109 ? 11.163 -5.710 -24.844 1.00 95.31 109 VAL A C 1
ATOM 857 O O . VAL A 1 109 ? 11.244 -6.240 -25.956 1.00 95.31 109 VAL A O 1
ATOM 860 N N . ARG A 1 110 ? 11.125 -6.416 -23.712 1.00 94.31 110 ARG A N 1
ATOM 861 C CA . ARG A 1 110 ? 11.073 -7.881 -23.669 1.00 94.31 110 ARG A CA 1
ATOM 862 C C . ARG A 1 110 ? 9.708 -8.338 -23.189 1.00 94.31 110 ARG A C 1
ATOM 864 O O . ARG A 1 110 ? 9.246 -7.845 -22.164 1.00 94.31 110 ARG A O 1
ATOM 871 N N . SER A 1 111 ? 9.148 -9.322 -23.881 1.00 95.38 111 SER A N 1
ATOM 872 C CA . SER A 1 111 ? 7.957 -10.024 -23.415 1.00 95.38 111 SER A CA 1
ATOM 873 C C . SER A 1 111 ? 8.311 -10.916 -22.229 1.00 95.38 111 SER A C 1
ATOM 875 O O . SER A 1 111 ? 9.297 -11.661 -22.289 1.00 95.38 111 SER A O 1
ATOM 877 N N . VAL A 1 112 ? 7.531 -10.832 -21.154 1.00 95.75 112 VAL A N 1
ATOM 878 C CA . VAL A 1 112 ? 7.766 -11.606 -19.928 1.00 95.75 112 VAL A CA 1
ATOM 879 C C . VAL A 1 112 ? 6.514 -12.377 -19.537 1.00 95.75 112 VAL A C 1
ATOM 881 O O . VAL A 1 112 ? 5.427 -11.824 -19.436 1.00 95.75 112 VAL A O 1
ATOM 884 N N . TYR A 1 113 ? 6.691 -13.666 -19.255 1.00 94.31 113 TYR A N 1
ATOM 885 C CA . TYR A 1 113 ? 5.668 -14.484 -18.618 1.00 94.31 113 TYR A CA 1
ATOM 886 C C . TYR A 1 113 ? 5.821 -14.431 -17.095 1.00 94.31 113 TYR A C 1
ATOM 888 O O . TYR A 1 113 ? 6.929 -14.590 -16.577 1.00 94.31 113 TYR A O 1
ATOM 896 N N . VAL A 1 114 ? 4.712 -14.240 -16.381 1.00 95.44 114 VAL A N 1
ATOM 897 C CA . VAL A 1 114 ? 4.649 -14.343 -14.920 1.00 95.44 114 VAL A CA 1
ATOM 898 C C . VAL A 1 114 ? 3.473 -15.209 -14.510 1.00 95.44 114 VAL A C 1
ATOM 900 O O . VAL A 1 114 ? 2.390 -15.119 -15.088 1.00 95.44 114 VAL A O 1
ATOM 903 N N . GLU A 1 115 ? 3.682 -16.019 -13.483 1.00 94.81 115 GLU A N 1
ATOM 904 C CA . GLU A 1 115 ? 2.677 -16.924 -12.951 1.00 94.81 115 GLU A CA 1
ATOM 905 C C . GLU A 1 115 ? 2.841 -17.061 -11.439 1.00 94.81 115 GLU A C 1
ATOM 907 O O . GLU A 1 115 ? 3.954 -17.184 -10.924 1.00 94.81 115 GLU A O 1
ATOM 912 N N . ALA A 1 116 ? 1.723 -17.063 -10.721 1.00 94.50 116 ALA A N 1
ATOM 913 C CA . ALA A 1 116 ? 1.681 -17.509 -9.340 1.00 94.50 116 ALA A CA 1
ATOM 914 C C . ALA A 1 116 ? 1.612 -19.044 -9.304 1.00 94.50 116 ALA A C 1
ATOM 916 O O . ALA A 1 116 ? 0.525 -19.605 -9.408 1.00 94.50 116 ALA A O 1
ATOM 917 N N . GLY A 1 117 ? 2.758 -19.710 -9.139 1.00 93.12 117 GLY A N 1
ATOM 918 C CA . GLY A 1 117 ? 2.897 -21.175 -9.200 1.00 93.12 117 GLY A CA 1
ATOM 919 C C . GLY A 1 117 ? 2.328 -21.943 -7.998 1.00 93.12 117 GLY A C 1
ATOM 920 O O . GLY A 1 117 ? 3.026 -22.757 -7.397 1.00 93.12 117 GLY A O 1
ATOM 921 N N . THR A 1 118 ? 1.078 -21.686 -7.609 1.00 91.19 118 THR A N 1
ATOM 922 C CA . THR A 1 118 ? 0.434 -22.309 -6.438 1.00 91.19 118 THR A CA 1
ATOM 923 C C . THR A 1 118 ? 0.155 -23.805 -6.609 1.00 91.19 118 THR A C 1
ATOM 925 O O . THR A 1 118 ? 0.052 -24.502 -5.605 1.00 91.19 118 THR A O 1
ATOM 928 N N . GLY A 1 119 ? 0.047 -24.299 -7.849 1.00 89.31 119 GLY A N 1
ATOM 929 C CA . GLY A 1 119 ? -0.179 -25.718 -8.175 1.00 89.31 119 GLY A CA 1
ATOM 930 C C . GLY A 1 119 ? 1.100 -26.528 -8.446 1.00 89.31 119 GLY A C 1
ATOM 931 O O . GLY A 1 119 ? 1.039 -27.726 -8.716 1.00 89.31 119 GLY A O 1
ATOM 932 N N . GLY A 1 120 ? 2.280 -25.902 -8.359 1.00 91.69 120 GLY A N 1
ATOM 933 C CA . GLY A 1 120 ? 3.550 -26.538 -8.722 1.00 91.69 120 GLY A CA 1
ATOM 934 C C . GLY A 1 120 ? 3.749 -26.685 -10.242 1.00 91.69 120 GLY A C 1
ATOM 935 O O . GLY A 1 120 ? 2.974 -26.154 -11.028 1.00 91.69 120 GLY A O 1
ATOM 936 N N . PRO A 1 121 ? 4.798 -27.399 -10.691 1.00 93.38 121 PRO A N 1
ATOM 937 C CA . PRO A 1 121 ? 5.227 -27.395 -12.097 1.00 93.38 121 PRO A CA 1
ATOM 938 C C . PRO A 1 121 ? 4.264 -28.084 -13.078 1.00 93.38 121 PRO A C 1
ATOM 940 O O . PRO A 1 121 ? 4.457 -27.974 -14.285 1.00 93.38 121 PRO A O 1
ATOM 943 N N . ASN A 1 122 ? 3.264 -28.815 -12.579 1.00 95.62 122 ASN A N 1
ATOM 944 C CA . ASN A 1 122 ? 2.329 -29.586 -13.402 1.00 95.62 122 ASN A CA 1
ATOM 945 C C . ASN A 1 122 ? 1.004 -28.852 -13.667 1.00 95.62 122 ASN A C 1
ATOM 947 O O . ASN A 1 122 ? 0.157 -29.387 -14.380 1.00 95.62 122 ASN A O 1
ATOM 951 N N . GLU A 1 123 ? 0.801 -27.663 -13.097 1.00 95.50 123 GLU A N 1
ATOM 952 C CA . GLU A 1 123 ? -0.453 -26.915 -13.194 1.00 95.50 123 GLU A CA 1
ATOM 953 C C . GLU A 1 123 ? -0.171 -25.426 -13.404 1.00 95.50 123 GLU A C 1
ATOM 955 O O . GLU A 1 123 ? 0.560 -24.816 -12.627 1.00 95.50 123 GLU A O 1
ATOM 960 N N . TYR A 1 124 ? -0.783 -24.836 -14.438 1.00 93.62 124 TYR A N 1
ATOM 961 C CA . TYR A 1 124 ? -0.709 -23.394 -14.662 1.00 93.62 124 TYR A CA 1
ATOM 962 C C . TYR A 1 124 ? -1.469 -22.641 -13.571 1.00 93.62 124 TYR A C 1
ATOM 964 O O . TYR A 1 124 ? -2.681 -22.781 -13.408 1.00 93.62 124 TYR A O 1
ATOM 972 N N . GLY A 1 125 ? -0.752 -21.788 -12.859 1.00 94.00 125 GLY A N 1
ATOM 973 C CA . GLY A 1 125 ? -1.295 -20.820 -11.931 1.00 94.00 125 GLY A CA 1
ATOM 974 C C . GLY A 1 125 ? -1.844 -19.555 -12.592 1.00 94.00 125 GLY A C 1
ATOM 975 O O . GLY A 1 125 ? -1.966 -19.416 -13.810 1.00 94.00 125 GLY A O 1
ATOM 976 N N . LYS A 1 126 ? -2.182 -18.578 -11.748 1.00 94.00 126 LYS A N 1
ATOM 977 C CA . LYS A 1 126 ? -2.713 -17.287 -12.204 1.00 94.00 126 LYS A CA 1
ATOM 978 C C . LYS A 1 126 ? -1.603 -16.462 -12.856 1.00 94.00 126 LYS A C 1
ATOM 980 O O . LYS A 1 126 ? -0.576 -16.212 -12.226 1.00 94.00 126 LYS A O 1
ATOM 985 N N . SER A 1 127 ? -1.853 -15.986 -14.072 1.00 94.19 127 SER A N 1
ATOM 986 C CA . SER A 1 127 ? -1.060 -14.938 -14.723 1.00 94.19 127 SER A CA 1
ATOM 987 C C . SER A 1 127 ? -1.775 -13.582 -14.638 1.00 94.19 127 SER A C 1
ATOM 989 O O . SER A 1 127 ? -2.924 -13.500 -14.197 1.00 94.19 127 SER A O 1
ATOM 991 N N . TYR A 1 128 ? -1.091 -12.501 -15.011 1.00 93.62 128 TYR A N 1
ATOM 992 C CA . TYR A 1 128 ? -1.527 -11.130 -14.740 1.00 93.62 128 TYR A CA 1
ATOM 993 C C . TYR A 1 128 ? -1.352 -10.235 -15.968 1.00 93.62 128 TYR A C 1
ATOM 995 O O . TYR A 1 128 ? -0.299 -10.254 -16.594 1.00 93.62 128 TYR A O 1
ATOM 1003 N N . SER A 1 129 ? -2.368 -9.423 -16.282 1.00 88.19 129 SER A N 1
ATOM 1004 C CA . SER A 1 129 ? -2.340 -8.483 -17.410 1.00 88.19 129 SER A CA 1
ATOM 1005 C C . SER A 1 129 ? -1.825 -7.097 -16.998 1.00 88.19 129 SER A C 1
ATOM 1007 O O . SER A 1 129 ? -0.629 -6.839 -17.007 1.00 88.19 129 SER A O 1
ATOM 1009 N N . THR A 1 130 ? -2.707 -6.172 -16.623 1.00 84.31 130 THR A N 1
ATOM 1010 C CA . THR A 1 130 ? -2.367 -4.782 -16.271 1.00 84.31 130 THR A CA 1
ATOM 1011 C C . THR A 1 130 ? -2.509 -4.479 -14.785 1.00 84.31 130 THR A C 1
ATOM 1013 O O . THR A 1 130 ? -2.404 -3.324 -14.385 1.00 84.31 130 THR A O 1
ATOM 1016 N N . THR A 1 131 ? -2.730 -5.497 -13.958 1.00 86.12 131 THR A N 1
ATOM 1017 C CA . THR A 1 131 ? -2.894 -5.379 -12.504 1.00 86.12 131 THR A CA 1
ATOM 1018 C C . THR A 1 131 ? -1.866 -6.242 -11.777 1.00 86.12 131 THR A C 1
ATOM 1020 O O . THR A 1 131 ? -1.261 -7.139 -12.371 1.00 86.12 131 THR A O 1
ATOM 1023 N N . MET A 1 132 ? -1.654 -5.984 -10.483 1.00 89.81 132 MET A N 1
ATOM 1024 C CA . MET A 1 132 ? -0.779 -6.789 -9.621 1.00 89.81 132 MET A CA 1
ATOM 1025 C C . MET A 1 132 ? 0.629 -6.940 -10.227 1.00 89.81 132 MET A C 1
ATOM 1027 O O . MET A 1 132 ? 1.312 -5.936 -10.436 1.00 89.81 132 MET A O 1
ATOM 1031 N N . TRP A 1 133 ? 1.066 -8.168 -10.525 1.00 93.12 133 TRP A N 1
ATOM 1032 C CA . TRP A 1 133 ?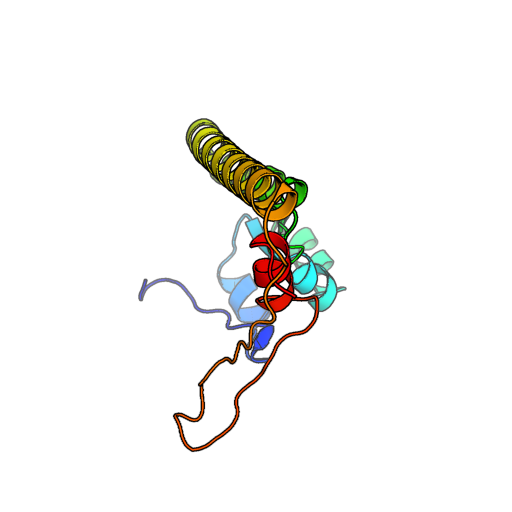 2.378 -8.446 -11.110 1.00 93.12 133 TRP A CA 1
ATOM 1033 C C . TRP A 1 133 ? 2.540 -7.893 -12.524 1.00 93.12 133 TRP A C 1
ATOM 1035 O O . TRP A 1 133 ? 3.631 -7.453 -12.871 1.00 93.12 133 TRP A O 1
ATOM 1045 N N . GLY A 1 134 ? 1.470 -7.842 -13.317 1.00 93.75 134 GLY A N 1
ATOM 1046 C CA . GLY A 1 134 ? 1.529 -7.312 -14.678 1.00 93.75 134 GLY A CA 1
ATOM 1047 C C . GLY A 1 134 ? 1.843 -5.812 -14.710 1.00 93.75 134 GLY A C 1
ATOM 1048 O O . GLY A 1 134 ? 2.670 -5.352 -15.496 1.00 93.75 134 GLY A O 1
ATOM 1049 N N . ASN A 1 135 ? 1.285 -5.042 -13.771 1.00 91.56 135 ASN A N 1
ATOM 1050 C CA . ASN A 1 135 ? 1.630 -3.626 -13.614 1.00 91.56 135 ASN A CA 1
ATOM 1051 C C . ASN A 1 135 ? 3.094 -3.433 -13.167 1.00 91.56 135 ASN A C 1
ATOM 1053 O O . ASN A 1 135 ? 3.795 -2.548 -13.661 1.00 91.56 135 ASN A O 1
ATOM 1057 N N . LEU A 1 136 ? 3.588 -4.297 -12.270 1.00 92.56 136 LEU A N 1
ATOM 1058 C CA . LEU A 1 136 ? 4.989 -4.276 -11.837 1.00 92.56 136 LEU A CA 1
ATOM 1059 C C . LEU A 1 136 ? 5.950 -4.610 -12.985 1.00 92.56 136 LEU A C 1
ATOM 1061 O O . LEU A 1 136 ? 6.976 -3.945 -13.122 1.00 92.56 136 LEU A O 1
ATOM 1065 N N . LEU A 1 137 ? 5.605 -5.581 -13.835 1.00 94.50 137 LEU A N 1
ATOM 1066 C CA . LEU A 1 137 ? 6.368 -5.911 -15.040 1.00 94.50 137 LEU A CA 1
ATOM 1067 C C . LEU A 1 137 ? 6.443 -4.725 -16.006 1.00 94.50 137 LEU A C 1
ATOM 1069 O O . LEU A 1 137 ? 7.538 -4.366 -16.442 1.00 94.50 137 LEU A O 1
ATOM 1073 N N . LYS A 1 138 ? 5.319 -4.045 -16.257 1.00 91.88 138 LYS A N 1
ATOM 1074 C CA . LYS A 1 138 ? 5.307 -2.821 -17.071 1.00 91.88 138 LYS A CA 1
ATOM 1075 C C . LYS A 1 138 ? 6.182 -1.723 -16.474 1.00 91.88 138 LYS A C 1
ATOM 1077 O O . LYS A 1 138 ? 6.966 -1.104 -17.190 1.00 91.88 138 LYS A O 1
ATOM 1082 N N . MET A 1 139 ? 6.117 -1.504 -15.159 1.00 91.56 139 MET A N 1
ATOM 1083 C CA . MET A 1 139 ? 6.992 -0.546 -14.469 1.00 91.56 139 MET A CA 1
ATOM 1084 C C . MET A 1 139 ? 8.479 -0.929 -14.574 1.00 91.56 139 MET A C 1
ATOM 1086 O O . MET A 1 139 ? 9.334 -0.045 -14.640 1.00 91.56 139 MET A O 1
ATOM 1090 N N . ALA A 1 140 ? 8.785 -2.227 -14.621 1.00 93.25 140 ALA A N 1
ATOM 1091 C CA . ALA A 1 140 ? 10.128 -2.756 -14.839 1.00 93.25 140 ALA A CA 1
ATOM 1092 C C . ALA A 1 140 ? 10.575 -2.726 -16.318 1.00 93.25 140 ALA A C 1
ATOM 1094 O O . ALA A 1 140 ? 11.728 -3.047 -16.607 1.00 93.25 140 ALA A O 1
ATOM 1095 N N . GLY A 1 141 ? 9.707 -2.301 -17.244 1.00 93.88 141 GLY A N 1
ATOM 1096 C CA . GLY A 1 141 ? 10.017 -2.152 -18.668 1.00 93.88 141 GLY A CA 1
ATOM 1097 C C . GLY A 1 141 ? 9.805 -3.410 -19.508 1.00 93.88 141 GLY A C 1
ATOM 1098 O O . GLY A 1 141 ? 10.425 -3.527 -20.566 1.00 93.88 141 GLY A O 1
ATOM 1099 N N . ALA A 1 142 ? 8.982 -4.346 -19.036 1.00 94.19 142 ALA A N 1
ATOM 1100 C CA . ALA A 1 142 ? 8.538 -5.506 -19.801 1.00 94.19 142 ALA A CA 1
ATOM 1101 C C . ALA A 1 142 ? 7.200 -5.244 -20.518 1.00 94.19 142 ALA A C 1
ATOM 1103 O O . ALA A 1 142 ? 6.460 -4.326 -20.148 1.00 94.19 142 ALA A O 1
ATOM 1104 N N . ASP A 1 143 ? 6.928 -6.068 -21.531 1.00 88.56 143 ASP A N 1
ATOM 1105 C CA . ASP A 1 143 ? 5.628 -6.211 -22.205 1.00 88.56 143 ASP A CA 1
ATOM 1106 C C . ASP A 1 143 ? 4.923 -7.491 -21.738 1.00 88.56 143 ASP A C 1
ATOM 1108 O O . ASP A 1 143 ? 5.610 -8.543 -21.665 1.00 88.56 143 ASP A O 1
#

Radius of gyration: 19.53 Å; chains: 1; bounding box: 42×41×50 Å

Secondary structure (DSSP, 8-state):
-TTS-----TTTT---HHHHHHT--SEEEEEHHHHHHHTHHHHHHHHTTPEEEEE-STT--HHHHHHHHHHHHHHHT-HHHHHHHHHHHHHHHHHHHHHHHHHHTTS--B-----B-TT-TTS--B--SSSTHHHHHHHTTB-

pLDDT: mean 95.02, std 4.1, range [62.69, 98.75]

Sequence (143 aa):
LETIIDSGSLYTGTFDFEKLLLTKPDVALIAAWQYEALDEKVEILEKSGIKVVVVDFNAQTLEKHVASARIIGQVMGAEERAETIATEYESAIKLVKQRVKKHLENKKVRSVYVEAGTGGPNEYGKSYSTTMWGNLLKMAGAD